Protein AF-A0AAW2KQQ2-F1 (afdb_monomer)

Nearest PDB structures (foldseek):
  6i0z-assembly1_A  TM=7.083E-01  e=4.450E-01  Homo sapiens
  4goy-assembly3_A  TM=5.455E-01  e=3.553E-01  Homo sapiens
  4gp3-assembly2_B  TM=5.552E-01  e=5.573E-01  Homo sapiens
  1dfc-assembly2_B  TM=5.688E-01  e=6.979E-01  Homo sapiens
  4gp0-assembly1_A  TM=5.545E-01  e=8.261E-01  Homo sapiens

Structure (mmCIF, N/CA/C/O backbone):
data_AF-A0AAW2KQQ2-F1
#
_entry.id   AF-A0AAW2KQQ2-F1
#
loop_
_atom_site.group_PDB
_atom_site.id
_atom_site.type_symbol
_atom_site.label_atom_id
_atom_site.label_alt_id
_atom_site.label_comp_id
_atom_site.label_asym_id
_atom_site.label_entity_id
_atom_site.label_seq_id
_atom_site.pdbx_PDB_ins_code
_atom_site.Cartn_x
_atom_site.Cartn_y
_atom_site.Cartn_z
_atom_site.occupancy
_atom_site.B_iso_or_equiv
_atom_site.auth_seq_id
_atom_site.auth_comp_id
_atom_site.auth_asym_id
_atom_site.auth_atom_id
_atom_site.pdbx_PDB_model_num
ATOM 1 N N . MET A 1 1 ? -17.519 -7.104 -4.409 1.00 35.84 1 MET A N 1
ATOM 2 C CA . MET A 1 1 ? -16.099 -7.080 -4.013 1.00 35.84 1 MET A CA 1
ATOM 3 C C . MET A 1 1 ? -15.433 -6.027 -4.881 1.00 35.84 1 MET A C 1
ATOM 5 O O . MET A 1 1 ? -15.480 -6.169 -6.093 1.00 35.84 1 MET A O 1
ATOM 9 N N . GLN A 1 2 ? -15.009 -4.900 -4.306 1.00 36.81 2 GLN A N 1
ATOM 10 C CA . GLN A 1 2 ? -14.272 -3.873 -5.049 1.00 36.81 2 GLN A CA 1
ATOM 11 C C . GLN A 1 2 ? -12.806 -4.294 -5.078 1.00 36.81 2 GLN A C 1
ATOM 13 O O . GLN A 1 2 ? -12.196 -4.460 -4.027 1.00 36.81 2 GLN A O 1
ATOM 18 N N . GLU A 1 3 ? -12.272 -4.504 -6.272 1.00 40.00 3 GLU A N 1
ATOM 19 C CA . GLU A 1 3 ? -10.866 -4.815 -6.492 1.00 40.00 3 GLU A CA 1
ATOM 20 C C . GLU A 1 3 ? -10.083 -3.496 -6.440 1.00 40.00 3 GLU A C 1
ATOM 22 O O . GLU A 1 3 ? -10.295 -2.599 -7.259 1.00 40.00 3 GLU A O 1
ATOM 27 N N . ILE A 1 4 ? -9.241 -3.319 -5.421 1.00 48.22 4 ILE A N 1
ATOM 28 C CA . ILE A 1 4 ? -8.323 -2.178 -5.353 1.00 48.22 4 ILE A CA 1
ATOM 29 C C . ILE A 1 4 ? -7.053 -2.613 -6.081 1.00 48.22 4 ILE A C 1
ATOM 31 O O . ILE A 1 4 ? -6.192 -3.263 -5.497 1.00 48.22 4 ILE A O 1
ATOM 35 N N . ALA A 1 5 ? -6.949 -2.273 -7.367 1.00 46.25 5 ALA A N 1
ATOM 36 C CA . ALA A 1 5 ? -5.732 -2.502 -8.135 1.00 46.25 5 ALA A CA 1
ATOM 37 C C . ALA A 1 5 ? -4.631 -1.561 -7.623 1.00 46.25 5 ALA A C 1
ATOM 39 O O . ALA A 1 5 ? -4.670 -0.345 -7.833 1.00 46.25 5 ALA A O 1
ATOM 40 N N . LEU A 1 6 ? -3.665 -2.124 -6.903 1.00 54.41 6 LEU A N 1
ATOM 41 C CA . LEU A 1 6 ? -2.497 -1.408 -6.414 1.00 54.41 6 LEU A CA 1
ATOM 42 C C . LEU A 1 6 ? -1.335 -1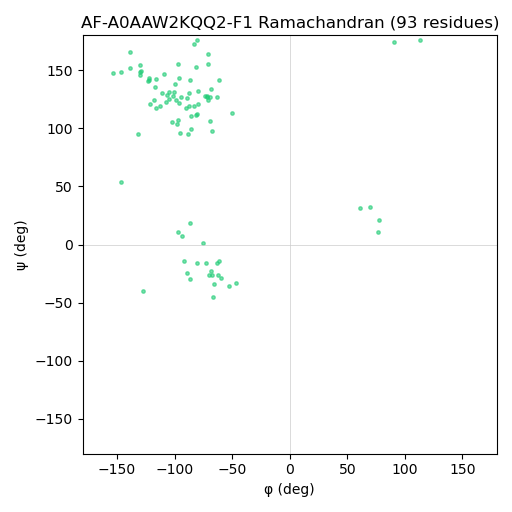.670 -7.371 1.00 54.41 6 LEU A C 1
ATOM 44 O O . LEU A 1 6 ? -0.729 -2.736 -7.350 1.00 54.41 6 LEU A O 1
ATOM 48 N N . HIS A 1 7 ? -1.020 -0.692 -8.217 1.00 52.19 7 HIS A N 1
ATOM 49 C CA . HIS A 1 7 ? 0.182 -0.750 -9.044 1.00 52.19 7 HIS A CA 1
ATOM 50 C C . HIS A 1 7 ? 1.391 -0.307 -8.220 1.00 52.19 7 HIS A C 1
ATOM 52 O O . HIS A 1 7 ? 1.520 0.867 -7.869 1.00 52.19 7 HIS A O 1
ATOM 58 N N . PHE A 1 8 ? 2.287 -1.246 -7.926 1.00 52.81 8 PHE A N 1
ATOM 59 C CA . PHE A 1 8 ? 3.565 -0.965 -7.282 1.00 52.81 8 PHE A CA 1
ATOM 60 C C . PHE A 1 8 ? 4.681 -0.953 -8.329 1.00 52.81 8 PHE A C 1
ATOM 62 O O . PHE A 1 8 ? 4.816 -1.888 -9.113 1.00 52.81 8 PHE A O 1
ATOM 69 N N . MET A 1 9 ? 5.524 0.081 -8.316 1.00 44.31 9 ME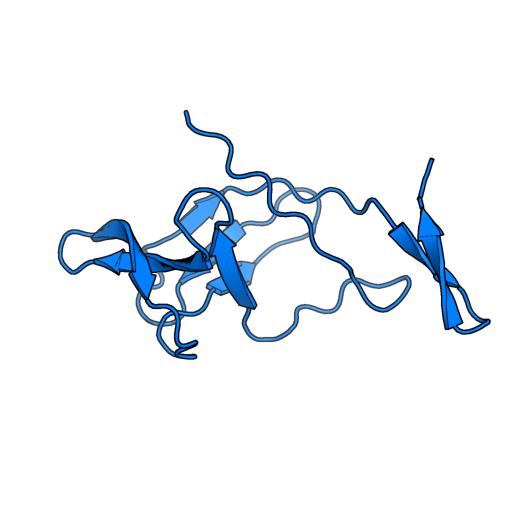T A N 1
ATOM 70 C CA . MET A 1 9 ? 6.850 -0.005 -8.932 1.00 44.31 9 MET A CA 1
ATOM 71 C C . MET A 1 9 ? 7.836 -0.490 -7.873 1.00 44.31 9 MET A C 1
ATOM 73 O O . MET A 1 9 ? 8.048 0.192 -6.870 1.00 44.31 9 MET A O 1
ATOM 77 N N . CYS A 1 10 ? 8.436 -1.660 -8.090 1.00 46.19 10 CYS A N 1
ATOM 78 C CA . CYS A 1 10 ? 9.467 -2.196 -7.207 1.00 46.19 10 CYS A CA 1
ATOM 79 C C . CYS A 1 10 ? 10.872 -1.856 -7.732 1.00 46.19 10 CYS A C 1
ATOM 81 O O . CYS A 1 10 ? 11.121 -1.856 -8.939 1.00 46.19 10 CYS A O 1
ATOM 83 N N . ARG A 1 11 ? 11.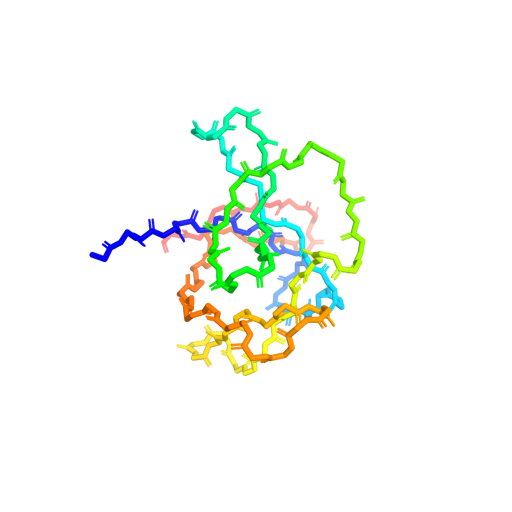812 -1.564 -6.826 1.00 44.66 11 ARG A N 1
ATOM 84 C CA . ARG A 1 11 ? 13.207 -1.267 -7.173 1.00 44.66 11 ARG A CA 1
ATOM 85 C C . ARG A 1 11 ? 14.058 -2.537 -7.049 1.00 44.66 11 ARG A C 1
ATOM 87 O O . ARG A 1 11 ? 14.552 -2.837 -5.968 1.00 44.66 11 ARG A O 1
ATOM 94 N N . GLY A 1 12 ? 14.274 -3.230 -8.170 1.00 46.34 12 GLY A N 1
ATOM 95 C CA . GLY A 1 12 ? 15.151 -4.408 -8.281 1.00 46.34 12 GLY A CA 1
ATOM 96 C C . GLY A 1 12 ? 14.409 -5.718 -8.578 1.00 46.34 12 GLY A C 1
ATOM 97 O O . GLY A 1 12 ? 13.185 -5.735 -8.644 1.00 46.34 12 GLY A O 1
ATOM 98 N N . LYS A 1 13 ? 15.161 -6.813 -8.780 1.00 42.84 13 LYS A N 1
ATOM 99 C CA . LYS A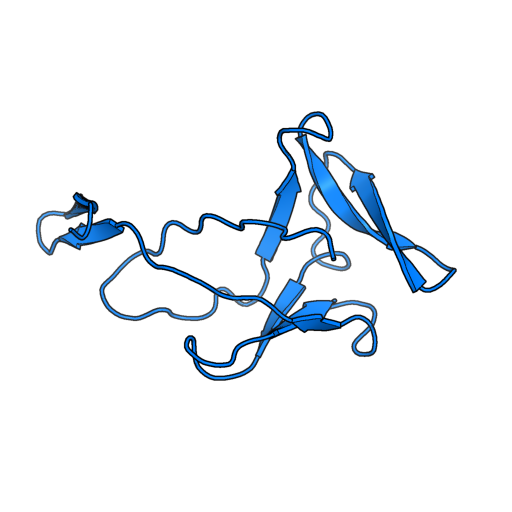 1 13 ? 14.627 -8.175 -9.020 1.00 42.84 13 LYS A CA 1
ATOM 100 C C . LYS A 1 13 ? 14.027 -8.833 -7.768 1.00 42.84 13 LYS A C 1
ATOM 102 O O . LYS A 1 13 ? 13.305 -9.813 -7.887 1.00 42.84 13 LYS A O 1
ATOM 107 N N . GLU A 1 14 ? 14.325 -8.299 -6.587 1.00 48.66 14 GLU A N 1
ATOM 108 C CA . GLU A 1 14 ? 13.826 -8.792 -5.304 1.00 48.66 14 GLU A CA 1
ATOM 109 C C . GLU A 1 14 ? 12.881 -7.755 -4.700 1.00 48.66 14 GLU A C 1
ATOM 111 O O . GLU A 1 14 ? 13.291 -6.626 -4.408 1.00 48.66 14 GLU A O 1
ATOM 116 N N . PHE A 1 15 ? 11.623 -8.144 -4.486 1.00 52.84 15 PHE A N 1
ATOM 117 C CA . PHE A 1 15 ? 10.714 -7.375 -3.648 1.00 52.84 15 PHE A CA 1
ATOM 118 C C . PHE A 1 15 ? 11.221 -7.447 -2.208 1.00 52.84 15 PHE A C 1
ATOM 120 O O . PHE A 1 15 ? 10.993 -8.419 -1.492 1.00 52.84 15 PHE A O 1
ATOM 127 N N . ARG A 1 16 ? 11.949 -6.415 -1.783 1.00 53.19 16 ARG A N 1
ATOM 128 C CA . ARG A 1 16 ? 12.176 -6.167 -0.362 1.00 53.19 16 ARG A CA 1
ATOM 129 C C . ARG A 1 16 ? 11.027 -5.312 0.134 1.00 53.19 16 ARG A C 1
ATOM 131 O O . ARG A 1 16 ? 10.823 -4.211 -0.377 1.00 53.19 16 ARG A O 1
ATOM 138 N N . VAL A 1 17 ? 10.284 -5.846 1.102 1.00 55.69 17 VAL A N 1
ATOM 139 C CA . VAL A 1 17 ? 9.242 -5.114 1.822 1.00 55.69 17 VAL A CA 1
ATOM 140 C C . VAL A 1 17 ? 9.853 -3.799 2.295 1.00 55.69 17 VAL A C 1
ATOM 142 O O . VAL A 1 17 ? 10.776 -3.786 3.104 1.00 55.69 17 VAL A O 1
ATOM 145 N N . VAL A 1 18 ? 9.377 -2.688 1.737 1.00 61.28 18 VAL A N 1
ATOM 146 C CA . VAL A 1 18 ? 9.527 -1.388 2.387 1.00 61.28 18 VAL A CA 1
ATOM 147 C C . VAL A 1 18 ? 8.730 -1.515 3.680 1.00 61.28 18 VAL A C 1
ATOM 149 O O . VAL A 1 18 ? 7.574 -1.928 3.602 1.00 61.28 18 VAL A O 1
ATOM 152 N N . ASP A 1 19 ? 9.330 -1.218 4.838 1.00 72.94 19 ASP A N 1
ATOM 153 C CA . ASP A 1 19 ? 8.742 -1.505 6.163 1.00 72.94 19 ASP A CA 1
ATOM 154 C C . ASP A 1 19 ? 7.263 -1.086 6.262 1.00 72.94 19 ASP A C 1
ATOM 156 O O . ASP A 1 19 ? 6.451 -1.747 6.912 1.00 72.94 19 ASP A O 1
ATOM 160 N N . THR A 1 20 ? 6.904 -0.000 5.567 1.00 83.75 20 THR A N 1
ATOM 161 C CA . THR A 1 20 ? 5.546 0.531 5.487 1.00 83.75 20 THR A CA 1
ATOM 162 C C . THR A 1 20 ? 5.240 1.160 4.123 1.00 83.75 20 THR A C 1
ATOM 164 O O . THR A 1 20 ? 6.111 1.747 3.476 1.00 83.75 20 THR A O 1
ATOM 167 N N . VAL A 1 21 ? 3.979 1.082 3.688 1.00 86.25 21 VAL A N 1
ATOM 168 C CA . VAL A 1 21 ? 3.464 1.705 2.460 1.00 86.25 21 VAL A CA 1
ATOM 169 C C . VAL A 1 21 ? 2.181 2.497 2.714 1.00 86.25 21 VAL A C 1
ATOM 171 O O . VAL A 1 21 ? 1.360 2.158 3.565 1.00 86.25 21 VAL A O 1
ATOM 174 N N . GLY A 1 22 ? 1.985 3.571 1.949 1.00 88.94 22 GLY A N 1
ATOM 175 C CA . GLY A 1 22 ? 0.732 4.327 1.906 1.00 88.94 22 GLY A CA 1
ATOM 176 C C . GLY A 1 22 ? -0.019 4.053 0.611 1.00 88.94 22 GLY A C 1
ATOM 177 O O . GLY A 1 22 ? 0.548 4.206 -0.469 1.00 88.94 22 GLY A O 1
ATOM 178 N N . LEU A 1 23 ? -1.300 3.691 0.699 1.00 87.44 23 LEU A N 1
ATOM 179 C CA . LEU A 1 23 ? -2.116 3.395 -0.480 1.00 87.44 23 LEU A CA 1
ATOM 180 C C . LEU A 1 23 ? -2.945 4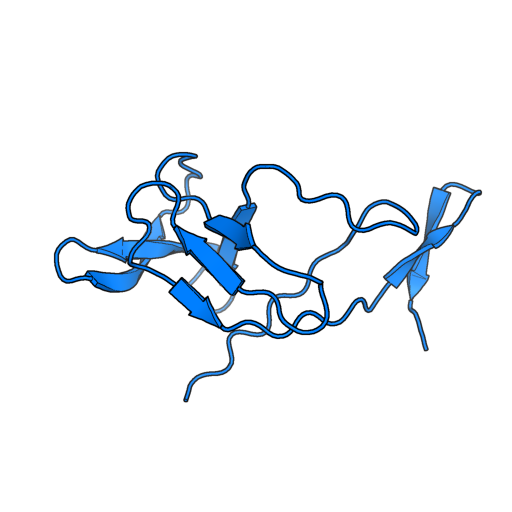.615 -0.866 1.00 87.44 23 LEU A C 1
ATOM 182 O O . LEU A 1 23 ? -3.903 4.959 -0.178 1.00 87.44 23 LEU A O 1
ATOM 186 N N . ARG A 1 24 ? -2.582 5.289 -1.958 1.00 88.44 24 ARG A N 1
ATOM 187 C CA . ARG A 1 24 ? -3.272 6.496 -2.430 1.00 88.44 24 ARG A CA 1
ATOM 188 C C . ARG A 1 24 ? -4.199 6.171 -3.594 1.00 88.44 24 ARG A C 1
ATOM 190 O O . ARG A 1 24 ? -3.753 5.624 -4.595 1.00 88.44 24 ARG A O 1
ATOM 197 N N . SER A 1 25 ? -5.466 6.565 -3.501 1.00 86.75 25 SER A N 1
ATOM 198 C CA . SER A 1 25 ? -6.430 6.386 -4.589 1.00 86.75 25 SER A CA 1
ATOM 199 C C . SER A 1 25 ? -6.525 7.626 -5.473 1.00 86.75 25 SER A C 1
ATOM 201 O O . SER A 1 25 ? -6.792 8.731 -4.995 1.00 86.75 25 SER A O 1
ATOM 203 N N . PHE A 1 26 ? -6.358 7.428 -6.782 1.00 85.56 26 PHE A N 1
ATOM 204 C CA . PHE A 1 26 ? -6.579 8.466 -7.788 1.00 85.56 26 PHE A CA 1
ATOM 205 C C . PHE A 1 26 ? -8.060 8.862 -7.872 1.00 85.56 26 PHE A C 1
ATOM 207 O O . PHE A 1 26 ? -8.387 10.047 -7.838 1.00 85.56 26 PHE A O 1
ATOM 214 N N . THR A 1 27 ? -8.966 7.879 -7.887 1.00 88.50 27 THR A N 1
ATOM 215 C CA . THR A 1 27 ? -10.419 8.113 -7.965 1.00 88.50 27 THR A CA 1
ATOM 216 C C . THR A 1 27 ? -10.982 8.759 -6.698 1.00 88.50 27 THR A C 1
ATOM 218 O O . THR A 1 27 ? -11.988 9.458 -6.766 1.00 88.50 27 THR A O 1
ATOM 221 N N . ALA A 1 28 ? -10.302 8.615 -5.555 1.00 89.31 28 ALA A N 1
ATOM 222 C CA . ALA A 1 28 ? -10.629 9.316 -4.313 1.00 89.31 28 ALA A CA 1
ATOM 223 C C . ALA A 1 28 ? -9.979 10.712 -4.202 1.00 89.31 28 ALA A C 1
ATOM 225 O O . ALA A 1 28 ? -9.852 11.251 -3.099 1.00 89.31 28 ALA A O 1
ATOM 226 N N . GLY A 1 29 ? -9.528 11.298 -5.316 1.00 90.81 29 GLY A N 1
ATOM 227 C CA . GLY A 1 29 ? -8.909 12.626 -5.341 1.00 90.81 29 GLY A CA 1
ATOM 228 C C . GLY A 1 29 ? -7.530 12.659 -4.682 1.00 90.81 29 GLY A C 1
ATOM 229 O O . GLY A 1 29 ? -7.165 13.649 -4.049 1.00 90.81 29 GLY A O 1
ATOM 230 N N . GLY A 1 30 ? -6.786 11.556 -4.770 1.00 87.94 30 GLY A N 1
ATOM 231 C CA . GLY A 1 30 ? -5.460 11.425 -4.182 1.00 87.94 30 GLY A CA 1
ATOM 232 C C . GLY A 1 30 ? -5.473 11.193 -2.674 1.00 87.94 30 GLY A C 1
ATOM 233 O O . GLY A 1 30 ? -4.469 11.475 -2.032 1.00 87.94 30 GLY A O 1
ATOM 234 N N . LYS A 1 31 ? -6.568 10.718 -2.079 1.00 91.44 31 LYS A N 1
ATOM 235 C CA . LYS A 1 31 ? -6.619 10.398 -0.644 1.00 91.44 31 LYS A CA 1
ATOM 236 C C . LYS A 1 31 ? -6.021 9.022 -0.342 1.00 91.44 31 LYS A C 1
ATOM 238 O O . LYS A 1 31 ? -6.040 8.129 -1.186 1.00 91.44 31 LYS A O 1
ATOM 243 N N . LEU A 1 32 ? -5.501 8.862 0.868 1.00 91.25 32 LEU A N 1
ATOM 244 C CA . LEU A 1 32 ? -4.910 7.637 1.395 1.00 91.25 32 LEU A CA 1
ATOM 245 C C . LEU A 1 32 ? -5.974 6.730 2.012 1.00 91.25 32 LEU A C 1
ATOM 247 O O . LEU A 1 32 ? -6.891 7.224 2.671 1.00 91.25 32 LEU A O 1
ATOM 251 N N . LEU A 1 33 ? -5.821 5.423 1.800 1.00 91.19 33 LEU A N 1
ATOM 252 C CA . LEU A 1 33 ? -6.594 4.377 2.455 1.00 91.19 33 LEU A CA 1
ATOM 253 C C . LEU A 1 33 ? -6.212 4.308 3.933 1.00 91.19 33 LEU A C 1
ATOM 255 O O . LEU A 1 33 ? -5.036 4.177 4.270 1.00 91.19 33 LEU A O 1
ATOM 259 N N . GLN A 1 34 ? -7.216 4.372 4.794 1.00 90.81 34 GLN A N 1
ATOM 260 C CA . GLN A 1 34 ? -7.093 4.364 6.247 1.00 90.81 34 GLN A CA 1
ATOM 261 C C . GLN A 1 34 ? -8.193 3.489 6.852 1.00 90.81 34 GLN A C 1
ATOM 263 O O . GLN A 1 34 ? -9.173 3.155 6.180 1.00 90.81 34 GLN A O 1
ATOM 268 N N . ILE A 1 35 ? -8.045 3.148 8.131 1.00 90.38 35 ILE A N 1
ATOM 269 C CA . ILE A 1 35 ? -9.059 2.434 8.908 1.00 90.38 35 ILE A CA 1
ATOM 270 C C . ILE A 1 35 ? -9.684 3.414 9.905 1.00 90.38 35 ILE A C 1
ATOM 272 O O . ILE A 1 35 ? -8.993 4.055 10.695 1.00 90.38 35 ILE A O 1
ATOM 276 N N . ASN A 1 36 ? -11.003 3.593 9.863 1.00 90.06 36 ASN A N 1
ATOM 277 C CA . ASN A 1 36 ? -11.665 4.478 10.821 1.00 90.06 36 ASN A CA 1
ATOM 278 C C . ASN A 1 36 ? -11.893 3.770 12.177 1.00 90.06 36 ASN A C 1
ATOM 280 O O . ASN A 1 36 ? -11.666 2.571 12.338 1.00 90.06 36 ASN A O 1
ATOM 284 N N . ARG A 1 37 ? -12.416 4.503 13.171 1.00 88.38 37 ARG A N 1
ATOM 285 C CA . ARG A 1 37 ? -12.716 3.951 14.512 1.00 88.38 37 ARG A CA 1
ATOM 286 C C . ARG A 1 37 ? -13.777 2.842 14.519 1.00 88.38 37 ARG A C 1
ATOM 288 O O . ARG A 1 37 ? -13.904 2.143 15.517 1.00 88.38 37 ARG A O 1
ATOM 295 N N . ARG A 1 38 ? -14.551 2.702 13.442 1.00 91.3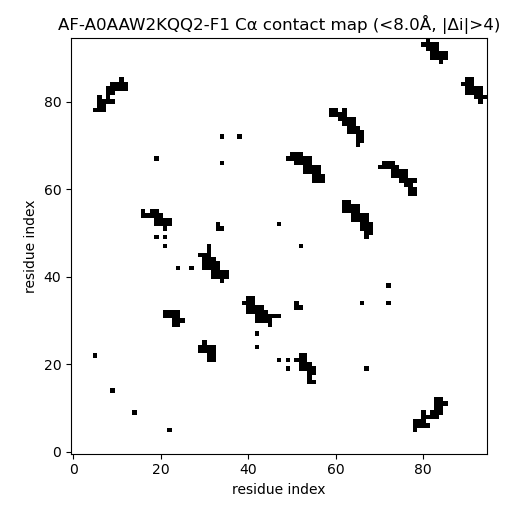1 38 ARG A N 1
ATOM 296 C CA . ARG A 1 38 ? -15.564 1.654 13.252 1.00 91.31 38 ARG A CA 1
ATOM 297 C C . ARG A 1 38 ? -15.008 0.435 12.509 1.00 91.31 38 ARG A C 1
ATOM 299 O O . ARG A 1 38 ? -15.782 -0.451 12.178 1.00 91.31 38 ARG A O 1
ATOM 306 N N . MET A 1 39 ? -13.694 0.387 12.270 1.00 87.62 39 MET A N 1
ATOM 307 C CA . MET A 1 39 ? -13.026 -0.646 11.472 1.00 87.62 39 MET A CA 1
ATOM 308 C C . MET A 1 39 ? -13.506 -0.692 1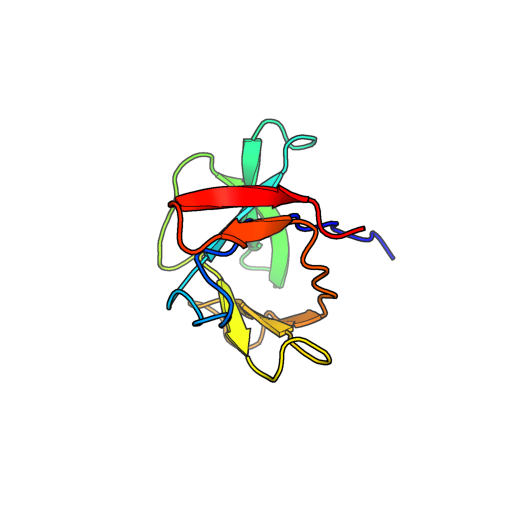0.012 1.00 87.62 39 MET A C 1
ATOM 310 O O . MET A 1 39 ? -13.502 -1.742 9.380 1.00 87.62 39 MET A O 1
ATOM 314 N N . GLU A 1 40 ? -13.900 0.458 9.461 1.00 90.50 40 GLU A N 1
ATOM 315 C CA . GLU A 1 40 ? -14.258 0.593 8.048 1.00 90.50 40 GLU A CA 1
ATOM 316 C C . GLU A 1 40 ? -13.082 1.197 7.270 1.00 90.50 40 GLU A C 1
ATOM 318 O O . GLU A 1 40 ? -12.445 2.157 7.722 1.00 90.50 40 GLU A O 1
ATOM 323 N N . PHE A 1 41 ? -12.819 0.658 6.079 1.00 89.06 41 PHE A N 1
ATOM 324 C CA . PHE A 1 41 ? -11.841 1.215 5.151 1.00 89.06 41 PHE A CA 1
ATOM 325 C C . PHE A 1 41 ? -12.364 2.519 4.545 1.00 89.06 41 PHE A C 1
ATOM 327 O O . PHE A 1 41 ? -13.467 2.569 3.999 1.00 89.06 41 PHE A O 1
ATOM 334 N N . VAL A 1 42 ? -11.565 3.580 4.622 1.00 91.19 42 VAL A N 1
ATOM 335 C CA . VAL A 1 42 ? -11.938 4.912 4.134 1.00 91.19 42 VAL A CA 1
ATOM 336 C C . VAL A 1 42 ? -10.779 5.583 3.411 1.00 91.19 42 VAL A C 1
ATOM 338 O O . VAL A 1 42 ? -9.618 5.366 3.738 1.00 91.19 42 VAL A O 1
ATOM 341 N N . PHE A 1 43 ? -11.098 6.460 2.461 1.00 92.50 43 PHE A N 1
ATOM 342 C CA . PHE A 1 43 ? -10.132 7.379 1.864 1.00 92.50 43 PHE A CA 1
ATOM 343 C C . PHE A 1 43 ? -10.318 8.775 2.460 1.00 92.50 43 PHE A C 1
ATOM 345 O O . PHE A 1 43 ? -11.292 9.457 2.126 1.00 92.50 43 PHE A O 1
ATOM 352 N N . ALA A 1 44 ? -9.412 9.212 3.340 1.00 91.19 44 ALA A N 1
ATOM 353 C CA . ALA A 1 44 ? -9.645 10.422 4.140 1.00 91.19 44 ALA A CA 1
ATOM 354 C C . ALA A 1 44 ? -8.526 11.477 4.083 1.00 91.19 44 ALA A C 1
ATOM 356 O O . ALA A 1 44 ? -8.849 12.659 3.971 1.00 91.19 44 ALA A O 1
ATOM 357 N N . SER A 1 45 ? -7.246 11.092 4.094 1.00 90.00 45 SER A N 1
ATOM 358 C CA . SER A 1 45 ? -6.124 12.046 4.191 1.00 90.00 45 SER A CA 1
ATOM 359 C C . SER A 1 45 ? -5.313 12.192 2.901 1.00 90.00 45 SER A C 1
ATOM 361 O O . SER A 1 45 ? -5.085 11.220 2.189 1.00 90.00 45 SER A O 1
ATOM 363 N N . HIS A 1 46 ? -4.789 13.389 2.625 1.00 89.50 46 HIS A N 1
ATOM 364 C CA . HIS A 1 46 ? -3.735 13.594 1.619 1.00 89.50 46 HIS A CA 1
ATOM 365 C C . HIS A 1 46 ? -2.327 13.461 2.201 1.00 89.50 46 HIS A C 1
ATOM 367 O O . HIS A 1 46 ? -1.392 13.157 1.455 1.00 89.50 46 HIS A O 1
ATOM 373 N N . SER A 1 47 ? -2.175 13.682 3.503 1.00 89.00 47 SER A N 1
ATOM 374 C CA . SER A 1 47 ? -0.899 13.618 4.210 1.00 89.00 47 SER A CA 1
ATOM 375 C C . SER A 1 47 ? -0.628 12.196 4.672 1.00 89.00 47 SER A C 1
ATOM 377 O O . SER A 1 47 ? -1.495 11.565 5.279 1.00 89.00 47 SER A O 1
ATOM 379 N N . PHE A 1 48 ? 0.575 11.706 4.378 1.00 84.69 48 PHE A N 1
ATOM 380 C CA . PHE A 1 48 ? 1.022 10.395 4.828 1.00 84.69 48 PHE A CA 1
ATOM 381 C C . 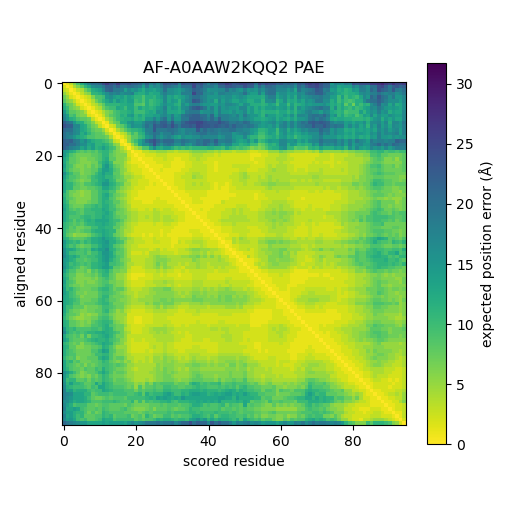PHE A 1 48 ? 1.338 10.425 6.327 1.00 84.69 48 PHE A C 1
ATOM 383 O O . PHE A 1 48 ? 2.095 11.280 6.781 1.00 84.69 48 PHE A O 1
ATOM 390 N N . ASP A 1 49 ? 0.755 9.483 7.065 1.00 84.56 49 ASP A N 1
ATOM 391 C CA . ASP A 1 49 ? 1.032 9.212 8.474 1.00 84.56 49 ASP A CA 1
ATOM 392 C C . ASP A 1 49 ? 1.484 7.752 8.576 1.00 84.56 49 ASP A C 1
ATOM 394 O O . ASP A 1 49 ? 0.749 6.845 8.185 1.00 84.56 49 ASP A O 1
ATOM 398 N N . VAL A 1 50 ? 2.696 7.527 9.087 1.00 82.25 50 VAL A N 1
ATOM 399 C CA . VAL A 1 50 ? 3.273 6.184 9.242 1.00 82.25 50 VAL A CA 1
ATOM 400 C C . VAL A 1 50 ? 2.417 5.292 10.141 1.00 82.25 50 VAL A C 1
ATOM 402 O O . VAL A 1 50 ? 2.357 4.085 9.937 1.00 82.25 50 VAL A O 1
ATOM 405 N N . TRP A 1 51 ? 1.684 5.860 11.096 1.00 83.12 51 TRP A N 1
ATOM 406 C CA . TRP A 1 51 ? 0.788 5.076 11.941 1.00 83.12 51 TRP A CA 1
ATOM 407 C C . TRP A 1 51 ? -0.423 4.549 11.169 1.00 83.12 51 TRP A C 1
ATOM 409 O O . TRP A 1 51 ? -0.980 3.520 11.523 1.00 83.12 51 TRP A O 1
ATOM 419 N N . GLU A 1 52 ? -0.819 5.232 10.101 1.00 83.50 52 GLU A N 1
ATOM 420 C CA . GLU A 1 52 ? -1.937 4.857 9.231 1.00 83.50 52 GLU A CA 1
ATOM 421 C C . GLU A 1 52 ? -1.463 4.105 7.976 1.00 83.50 52 GLU A C 1
ATOM 423 O O . GLU A 1 52 ? -2.223 3.921 7.024 1.00 83.50 52 GLU A O 1
ATOM 428 N N . SER A 1 53 ? -0.192 3.701 7.958 1.00 89.44 53 SER A N 1
ATOM 429 C CA . SER A 1 53 ? 0.412 2.954 6.863 1.00 89.44 53 SER A CA 1
ATOM 430 C C . SER A 1 53 ? 0.121 1.452 6.957 1.00 89.44 53 SER A C 1
ATOM 432 O O . SER A 1 53 ? -0.467 0.956 7.923 1.00 89.44 53 SER A O 1
ATOM 434 N N . TRP A 1 54 ? 0.515 0.731 5.913 1.00 90.88 54 TRP A N 1
ATOM 435 C CA . TRP A 1 54 ? 0.267 -0.692 5.735 1.00 90.88 54 TRP A CA 1
ATOM 436 C C . TRP A 1 54 ? 1.593 -1.427 5.564 1.00 90.88 54 TRP A C 1
ATOM 438 O O . TRP A 1 54 ? 2.496 -0.911 4.910 1.00 90.88 54 TRP A O 1
ATOM 448 N N . THR A 1 55 ? 1.702 -2.633 6.102 1.00 89.56 55 THR A N 1
ATOM 449 C CA . THR A 1 55 ? 2.871 -3.503 5.934 1.00 89.56 55 THR A CA 1
ATOM 450 C C . THR A 1 55 ? 2.464 -4.756 5.178 1.00 89.56 55 THR A C 1
ATOM 452 O O . THR A 1 55 ? 1.363 -5.273 5.364 1.00 89.56 55 THR A O 1
ATOM 455 N N . PHE A 1 56 ? 3.351 -5.234 4.311 1.00 87.19 56 PHE A N 1
ATOM 456 C CA . PHE A 1 56 ? 3.172 -6.507 3.628 1.00 87.19 56 PHE A CA 1
ATOM 457 C C . PHE A 1 56 ? 3.548 -7.668 4.539 1.00 87.19 56 PHE A C 1
ATOM 459 O O . PHE A 1 56 ? 4.635 -7.687 5.113 1.00 87.19 56 PHE A O 1
ATOM 466 N N . GLU A 1 57 ? 2.676 -8.665 4.605 1.00 87.62 57 GLU A N 1
ATOM 467 C CA . GLU A 1 57 ? 2.961 -9.948 5.233 1.00 87.62 57 GLU A CA 1
ATOM 468 C C . GLU A 1 57 ? 2.760 -11.081 4.227 1.00 87.62 57 GLU A C 1
ATOM 470 O O . GLU A 1 57 ? 1.813 -11.051 3.443 1.00 87.62 57 GLU A O 1
ATOM 475 N N . GLY A 1 58 ? 3.629 -12.092 4.285 1.00 86.56 58 GLY A N 1
ATOM 476 C CA . GLY A 1 58 ? 3.576 -13.259 3.404 1.00 86.56 58 GLY A CA 1
ATOM 477 C C . GLY A 1 58 ? 4.391 -13.116 2.107 1.00 86.56 58 GLY A C 1
ATOM 478 O O . GLY A 1 58 ? 4.982 -12.064 1.844 1.00 86.56 58 GLY A O 1
ATOM 479 N N . PRO A 1 59 ? 4.482 -14.198 1.315 1.00 82.44 59 PRO A N 1
ATOM 480 C CA . PRO A 1 59 ? 5.112 -14.184 -0.004 1.00 82.44 59 PRO A CA 1
ATOM 481 C C . PRO A 1 59 ? 4.252 -13.409 -1.010 1.00 82.44 59 PRO A C 1
ATOM 483 O O . PRO A 1 59 ? 3.042 -13.344 -0.856 1.00 82.44 59 PRO A O 1
ATOM 486 N N . LEU A 1 60 ? 4.851 -12.870 -2.076 1.00 78.44 60 LEU A N 1
ATOM 487 C CA . LEU A 1 60 ? 4.155 -12.041 -3.077 1.00 78.44 60 LEU A CA 1
ATOM 488 C C .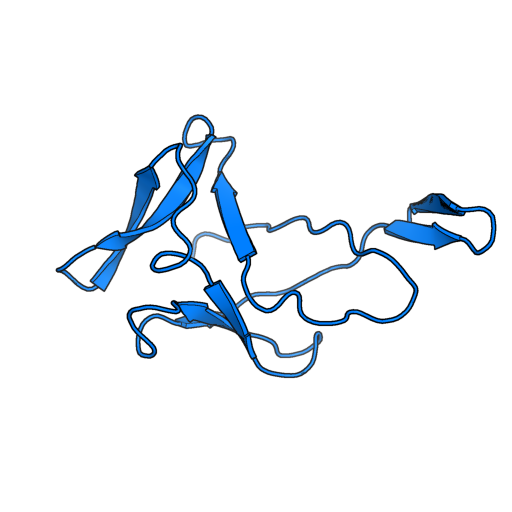 LEU A 1 60 ? 2.893 -12.701 -3.672 1.00 78.44 60 LEU A C 1
ATOM 490 O O . LEU A 1 60 ? 1.910 -12.021 -3.956 1.00 78.44 60 LEU A O 1
ATOM 494 N N . GLU A 1 61 ? 2.944 -14.020 -3.849 1.00 81.62 61 GLU A N 1
ATOM 495 C CA . GLU A 1 61 ? 1.875 -14.858 -4.408 1.00 81.62 61 GLU A CA 1
ATOM 496 C C . GLU A 1 61 ? 0.641 -14.955 -3.499 1.00 81.62 61 GLU A C 1
ATOM 498 O O . GLU A 1 61 ? -0.460 -15.185 -3.993 1.00 81.62 61 GLU A O 1
ATOM 503 N N . ASP A 1 62 ? 0.831 -14.774 -2.191 1.00 84.50 62 ASP A N 1
ATOM 504 C CA . ASP A 1 62 ? -0.190 -14.914 -1.149 1.00 84.50 62 ASP A CA 1
ATOM 505 C C . ASP A 1 62 ? 0.080 -13.902 -0.025 1.00 84.50 62 ASP A C 1
ATOM 507 O O . ASP A 1 62 ? 0.294 -14.243 1.143 1.00 84.50 62 ASP A O 1
ATOM 511 N N . CYS A 1 63 ? 0.196 -12.630 -0.415 1.00 85.62 63 CYS A N 1
ATOM 512 C CA . CYS A 1 63 ? 0.491 -11.551 0.515 1.00 85.62 63 CYS A CA 1
ATOM 513 C C . CYS A 1 63 ? -0.777 -10.830 0.965 1.00 85.62 63 CYS A C 1
ATOM 515 O O . CYS A 1 63 ? -1.795 -10.762 0.275 1.00 85.62 63 CYS A O 1
ATOM 517 N N . ARG A 1 64 ? -0.673 -10.214 2.136 1.00 89.56 64 ARG A N 1
ATOM 518 C CA . ARG A 1 64 ? -1.705 -9.352 2.704 1.00 89.56 64 ARG A CA 1
ATOM 519 C C . ARG A 1 64 ? -1.108 -8.033 3.149 1.00 89.56 64 ARG A C 1
ATOM 521 O O . ARG A 1 64 ? 0.072 -7.955 3.493 1.00 89.56 64 ARG A O 1
ATOM 528 N N . LEU A 1 65 ? -1.942 -7.003 3.177 1.00 90.19 65 LEU A N 1
ATOM 529 C CA . LEU A 1 65 ? -1.611 -5.726 3.790 1.00 90.19 65 LEU A CA 1
ATOM 530 C C . LEU A 1 65 ? -2.221 -5.650 5.181 1.00 90.19 65 LEU A C 1
ATOM 532 O O . LEU A 1 65 ? -3.434 -5.766 5.338 1.00 90.19 65 LEU A O 1
ATOM 536 N N . VAL A 1 66 ? -1.385 -5.401 6.180 1.00 91.38 66 VAL A N 1
ATOM 537 C CA . VAL A 1 66 ? -1.801 -5.236 7.573 1.00 91.38 66 VAL A CA 1
ATOM 538 C C . VAL A 1 66 ? -1.599 -3.787 7.982 1.00 91.38 66 VAL A C 1
ATOM 540 O O . VAL A 1 66 ? -0.540 -3.206 7.748 1.00 91.38 66 VAL A O 1
ATOM 543 N N . ASN A 1 67 ? -2.623 -3.170 8.567 1.00 91.75 67 ASN A N 1
ATOM 544 C CA . ASN A 1 67 ? -2.510 -1.800 9.053 1.00 91.75 67 ASN A CA 1
ATOM 545 C C . ASN A 1 67 ? -1.557 -1.723 10.260 1.00 91.75 67 ASN A C 1
ATOM 547 O O . ASN A 1 67 ? -1.690 -2.490 11.214 1.00 91.75 67 ASN A O 1
ATOM 551 N N . CYS A 1 68 ? -0.643 -0.751 10.256 1.00 89.12 68 CYS A N 1
ATOM 552 C CA . CYS A 1 68 ? 0.384 -0.609 11.293 1.00 89.12 68 CYS A CA 1
ATOM 553 C C . CYS A 1 68 ? -0.178 -0.262 12.680 1.00 89.12 68 CYS A C 1
ATOM 555 O O . CYS A 1 68 ? 0.374 -0.681 13.695 1.00 89.12 68 CYS A O 1
ATOM 557 N N . ARG A 1 69 ? -1.268 0.514 12.749 1.00 89.25 69 ARG A N 1
ATOM 558 C CA . ARG A 1 69 ? -1.909 0.901 14.017 1.00 89.25 69 ARG A CA 1
ATOM 559 C C . ARG A 1 69 ? -2.922 -0.134 14.496 1.00 89.25 69 ARG A C 1
ATOM 561 O O . ARG A 1 69 ? -3.129 -0.247 15.703 1.00 89.25 69 ARG A O 1
ATOM 568 N N . ASN A 1 70 ? -3.557 -0.869 13.586 1.00 91.06 70 ASN A N 1
ATOM 569 C CA . ASN A 1 70 ? -4.544 -1.890 13.922 1.00 91.06 70 ASN A CA 1
ATOM 570 C C . ASN A 1 70 ? -4.280 -3.209 13.170 1.00 91.06 70 ASN A C 1
ATOM 572 O O . ASN A 1 70 ? -4.808 -3.387 12.073 1.00 91.06 70 ASN A O 1
ATOM 576 N N . PRO A 1 71 ? -3.565 -4.173 13.780 1.00 90.69 71 PRO A N 1
ATOM 577 C CA . PRO A 1 71 ? -3.240 -5.456 13.148 1.00 90.69 71 PRO A CA 1
ATOM 578 C C . PRO A 1 71 ? -4.444 -6.325 12.753 1.00 90.69 71 PRO A C 1
ATOM 580 O O . PRO A 1 71 ? -4.289 -7.284 12.005 1.00 90.69 71 PRO A O 1
ATOM 583 N N . LEU A 1 72 ? -5.649 -6.018 13.251 1.00 91.31 72 LEU A N 1
ATOM 584 C CA . LEU A 1 72 ? -6.880 -6.707 12.850 1.00 91.31 72 LEU A CA 1
ATOM 585 C C . LEU A 1 72 ? -7.444 -6.188 11.520 1.00 91.31 72 LEU A C 1
ATOM 587 O O . LEU A 1 72 ? -8.296 -6.838 10.919 1.00 91.31 72 LEU A O 1
ATOM 591 N N . ALA A 1 73 ? -6.998 -5.016 11.061 1.00 91.94 73 ALA A N 1
ATOM 592 C CA . ALA A 1 73 ? -7.360 -4.479 9.760 1.00 91.94 73 ALA A CA 1
ATOM 593 C C . ALA A 1 73 ? -6.417 -5.048 8.696 1.00 91.94 73 ALA A C 1
ATOM 595 O O . ALA A 1 73 ? -5.292 -4.575 8.517 1.00 91.94 73 ALA A O 1
ATOM 596 N N . VAL A 1 74 ? -6.910 -6.070 8.003 1.00 91.31 74 VAL A N 1
ATOM 597 C CA . VAL A 1 74 ? -6.184 -6.819 6.978 1.00 91.31 74 VAL A CA 1
ATOM 598 C C . VAL A 1 74 ? -6.878 -6.640 5.632 1.00 91.31 74 VAL A C 1
ATOM 600 O O . VAL A 1 74 ? -8.105 -6.706 5.550 1.00 91.31 74 VAL A O 1
ATOM 603 N N . LEU A 1 75 ? -6.092 -6.406 4.585 1.00 89.75 75 LEU A N 1
ATOM 604 C CA . LEU A 1 75 ? -6.548 -6.379 3.203 1.00 89.75 75 LEU A CA 1
ATOM 605 C C . LEU A 1 75 ? -5.858 -7.510 2.437 1.00 89.75 75 LEU A C 1
ATOM 607 O O . LEU A 1 75 ? -4.633 -7.500 2.294 1.00 89.75 75 LEU A O 1
ATOM 611 N N . ASP A 1 76 ? -6.641 -8.455 1.929 1.00 87.00 76 ASP A N 1
ATOM 612 C CA . ASP A 1 76 ? -6.136 -9.454 0.990 1.00 87.00 76 ASP A CA 1
ATOM 613 C C . ASP A 1 76 ? -5.864 -8.765 -0.347 1.00 87.00 76 ASP A C 1
ATOM 615 O O . ASP A 1 76 ? -6.738 -8.086 -0.901 1.00 87.00 76 ASP A O 1
ATOM 619 N N . VAL A 1 77 ? -4.634 -8.890 -0.846 1.00 81.81 77 VAL A N 1
ATOM 620 C CA . VAL A 1 77 ? -4.199 -8.206 -2.063 1.00 81.81 77 VAL A CA 1
ATOM 621 C C . VAL A 1 77 ? -3.533 -9.171 -3.020 1.00 81.81 77 VAL A C 1
ATOM 623 O O . VAL A 1 77 ? -2.817 -10.085 -2.632 1.00 81.81 77 VAL A O 1
ATOM 626 N N . ARG A 1 78 ? -3.733 -8.916 -4.309 1.00 79.50 78 ARG A N 1
ATOM 627 C CA . ARG A 1 78 ? -2.950 -9.533 -5.371 1.00 79.50 78 ARG A CA 1
ATOM 628 C C . ARG A 1 78 ? -1.981 -8.489 -5.896 1.00 79.50 78 ARG A C 1
ATOM 630 O O . ARG A 1 78 ? -2.410 -7.404 -6.287 1.00 79.50 78 ARG A O 1
ATOM 637 N N . ILE A 1 79 ? -0.693 -8.812 -5.902 1.00 77.25 79 ILE A N 1
ATOM 638 C CA . ILE A 1 79 ? 0.324 -7.954 -6.506 1.00 77.25 79 ILE A CA 1
ATOM 639 C C . ILE A 1 79 ? 0.759 -8.562 -7.827 1.00 77.25 79 ILE A C 1
ATOM 641 O O . ILE A 1 79 ? 1.118 -9.734 -7.905 1.00 77.25 79 ILE A O 1
ATOM 645 N N . GLU A 1 80 ? 0.772 -7.724 -8.851 1.00 78.19 80 GLU A N 1
ATOM 646 C CA . GLU A 1 80 ? 1.358 -8.032 -10.143 1.00 78.19 80 GLU A CA 1
ATOM 647 C C . GLU A 1 80 ? 2.493 -7.042 -10.402 1.00 78.19 80 GLU A C 1
ATOM 649 O O . GLU A 1 80 ? 2.315 -5.823 -10.308 1.00 78.19 80 GLU A O 1
ATOM 654 N N . ILE A 1 81 ? 3.690 -7.563 -10.669 1.00 78.56 81 ILE A N 1
ATOM 655 C CA . ILE A 1 81 ? 4.836 -6.735 -11.035 1.00 78.56 81 ILE A CA 1
ATOM 656 C C . ILE A 1 81 ? 4.752 -6.517 -12.540 1.00 78.56 81 ILE A C 1
ATOM 658 O O . ILE A 1 81 ? 4.971 -7.442 -13.310 1.00 78.56 81 ILE A O 1
ATOM 662 N N . LEU A 1 82 ? 4.451 -5.286 -12.950 1.00 80.88 82 LEU A N 1
ATOM 663 C CA . LEU A 1 82 ? 4.341 -4.928 -14.368 1.00 80.88 82 LEU A CA 1
ATOM 664 C C . LEU A 1 82 ? 5.653 -4.418 -14.962 1.00 80.88 82 LEU A C 1
ATOM 666 O O . LEU A 1 82 ? 5.765 -4.274 -16.171 1.00 80.88 82 LEU A O 1
ATOM 670 N N . ALA A 1 83 ? 6.636 -4.073 -14.130 1.00 81.94 83 ALA A N 1
ATOM 671 C CA . ALA A 1 83 ? 7.909 -3.541 -14.588 1.00 81.94 83 ALA A CA 1
ATOM 672 C C . ALA A 1 83 ? 9.032 -3.837 -13.590 1.00 81.94 83 ALA A C 1
ATOM 674 O O . ALA A 1 83 ? 8.813 -3.829 -12.377 1.00 81.94 83 ALA A O 1
ATOM 675 N N . ALA A 1 84 ? 10.245 -4.038 -14.102 1.00 81.12 84 ALA A N 1
ATOM 676 C CA . ALA A 1 84 ? 11.440 -4.282 -13.302 1.00 81.12 84 ALA A CA 1
ATOM 677 C C . ALA A 1 84 ? 12.589 -3.347 -13.698 1.00 81.12 84 ALA A C 1
ATOM 679 O O . ALA A 1 84 ? 12.726 -2.939 -14.854 1.00 81.12 84 ALA A O 1
ATOM 680 N N . LEU A 1 85 ? 13.435 -3.017 -12.721 1.00 80.62 85 LEU A N 1
ATOM 681 C CA . LEU A 1 85 ? 14.642 -2.220 -12.928 1.00 80.62 85 LEU A CA 1
ATOM 682 C C . LEU A 1 85 ? 15.761 -3.102 -13.502 1.00 80.62 85 LEU A C 1
ATOM 684 O O . LEU A 1 85 ? 16.155 -4.083 -12.867 1.00 80.62 85 LEU A O 1
ATOM 688 N N . GLY A 1 86 ? 16.278 -2.748 -14.679 1.00 80.44 86 GLY A N 1
ATOM 689 C CA . GLY A 1 86 ? 17.460 -3.379 -15.263 1.00 80.44 86 GLY A CA 1
ATOM 690 C C . GLY A 1 86 ? 18.751 -3.019 -14.522 1.00 80.44 86 GLY A C 1
ATOM 691 O O . GLY A 1 86 ? 18.802 -2.054 -13.760 1.00 80.44 86 GLY A O 1
ATOM 692 N N . GLU A 1 87 ? 19.817 -3.784 -14.761 1.00 85.56 87 GLU A N 1
ATOM 693 C CA . GLU A 1 87 ? 21.150 -3.513 -14.185 1.00 85.56 87 GLU A CA 1
ATOM 694 C C . GLU A 1 87 ? 21.725 -2.167 -14.648 1.00 85.56 87 GLU A C 1
ATOM 696 O O . GLU A 1 87 ? 22.480 -1.518 -13.931 1.00 85.56 87 GLU A O 1
ATOM 701 N N . ASP A 1 88 ? 21.294 -1.714 -15.820 1.00 87.44 88 ASP A N 1
ATOM 702 C CA . ASP A 1 88 ? 21.571 -0.397 -16.386 1.00 87.44 88 ASP A CA 1
ATOM 703 C C . ASP A 1 88 ? 20.761 0.742 -15.743 1.00 87.44 88 ASP A C 1
ATOM 705 O O . ASP A 1 88 ? 20.873 1.896 -16.154 1.00 87.44 88 ASP A O 1
ATOM 709 N N . GLY A 1 89 ? 19.933 0.436 -14.741 1.00 81.75 89 GLY A N 1
ATOM 710 C CA . GLY A 1 89 ? 19.082 1.403 -14.056 1.00 81.75 89 GLY A CA 1
ATOM 711 C C . GLY A 1 89 ? 17.842 1.818 -14.849 1.00 81.75 89 GLY A C 1
ATOM 712 O O . GLY A 1 89 ? 17.160 2.759 -14.444 1.00 81.75 89 GLY A O 1
ATOM 713 N N . ILE A 1 90 ? 17.524 1.137 -15.955 1.00 85.19 90 ILE A N 1
ATOM 714 C CA . ILE A 1 90 ? 16.347 1.437 -16.774 1.00 85.19 90 ILE A CA 1
ATOM 715 C C . ILE A 1 90 ? 15.197 0.510 -16.376 1.00 85.19 90 ILE A C 1
ATOM 717 O O . ILE A 1 90 ? 15.306 -0.715 -16.470 1.00 85.19 90 ILE A O 1
ATOM 721 N N . THR A 1 91 ? 14.072 1.095 -15.959 1.00 83.50 91 THR A N 1
ATOM 722 C CA . THR A 1 91 ? 12.825 0.356 -15.722 1.00 83.50 91 THR A CA 1
ATOM 723 C C . THR A 1 91 ? 12.219 -0.080 -17.050 1.00 83.50 91 THR A C 1
ATOM 725 O O . THR A 1 91 ? 12.003 0.746 -17.937 1.00 83.50 91 THR A O 1
ATOM 728 N N . ARG A 1 92 ? 11.926 -1.373 -17.181 1.00 82.94 92 ARG A N 1
ATOM 729 C CA . ARG A 1 92 ? 11.280 -1.959 -18.359 1.00 82.94 92 ARG A CA 1
ATOM 730 C C . ARG A 1 92 ? 10.010 -2.676 -17.944 1.00 82.94 92 ARG A C 1
ATOM 732 O O . ARG A 1 92 ? 10.000 -3.326 -16.900 1.00 82.94 92 ARG A O 1
ATOM 739 N N . TRP A 1 93 ? 8.973 -2.545 -18.762 1.00 85.56 93 TRP A N 1
ATOM 740 C CA . TRP A 1 93 ? 7.754 -3.329 -18.613 1.00 85.56 93 TRP A CA 1
ATOM 741 C C . TRP A 1 93 ? 8.078 -4.819 -18.760 1.00 85.56 93 TRP A C 1
ATOM 743 O O . TRP A 1 93 ? 8.958 -5.188 -19.540 1.00 85.56 93 TRP A O 1
ATOM 753 N N . LEU A 1 94 ? 7.422 -5.633 -17.944 1.00 78.44 94 LEU A N 1
ATOM 754 C CA . LEU A 1 94 ? 7.408 -7.081 -18.057 1.00 78.44 94 LEU A CA 1
ATOM 755 C C . LEU A 1 94 ? 6.235 -7.427 -18.985 1.00 78.44 94 LEU A C 1
ATOM 757 O O . LEU A 1 94 ? 5.136 -6.914 -18.768 1.00 78.44 94 LEU A O 1
ATOM 761 N N . ASP A 1 95 ? 6.515 -8.192 -20.043 1.00 71.31 95 ASP A N 1
ATOM 762 C CA . ASP A 1 95 ? 5.511 -8.672 -21.007 1.00 71.31 95 ASP A CA 1
ATOM 763 C C . ASP A 1 95 ? 4.561 -9.707 -20.384 1.00 71.31 95 ASP A C 1
ATOM 765 O O . ASP A 1 95 ? 5.036 -10.523 -19.555 1.00 71.31 95 ASP A O 1
#

Foldseek 3Di:
DDADDDADAAAAPDPDWPQWDWGFDVVLVRFTWFQDPVRDTDRDDNDDDRQRTWTWDDDQQFIWTARNVHRVNIGGHHDDHQWYQDPVRDIDGDD

InterPro domains:
  IPR045015 C-terminal binding protein AN-like [PTHR43254] (15-95)

Organism: Sesamum radiatum (NCBI:txid300843)

pLDDT: mean 79.08, std 15.91, range [35.84, 92.5]

Mean predicted aligned error: 7.24 Å

Secondary structure (DSSP, 8-state):
-------PPPSSSS----S-B--EETTTTSEEEEE-TTS-EEEEESS--GGG-EEEES-GGG-EEEESS-TT-EEE------EEE-TTS-EEE--

Radius of gyration: 14.3 Å; Cα contacts (8 Å, |Δi|>4): 163; chains: 1; bounding box: 38×28×36 Å

Solvent-accessible surface area (backbone atoms only — not comparable to full-atom values): 6028 Å² total; per-residue (Å²): 134,87,82,81,84,62,85,58,86,53,86,41,94,58,90,70,81,59,83,59,46,80,53,64,34,70,93,62,77,50,15,26,51,36,72,47,99,83,75,44,82,40,69,76,39,79,71,89,50,78,58,58,13,30,27,80,45,74,55,70,94,67,23,33,36,30,29,65,72,44,75,85,48,66,44,87,51,79,68,64,78,52,41,40,42,42,96,88,70,50,75,40,74,56,132

Sequence (95 aa):
MQEIALHFMCRGKEFRVVDTVGLRSFTAGGKLLQINRRMEFVFASHSFDVWESWTFEGPLEDCRLVNCRNPLAVLDVRIEILAALGEDGITRWLD